Protein AF-A0A529I1J4-F1 (afdb_monomer_lite)

pLDDT: mean 81.05, std 21.37, range [35.75, 98.56]

Structure (mmCIF, N/CA/C/O backbone):
data_AF-A0A529I1J4-F1
#
_entry.id   AF-A0A529I1J4-F1
#
loop_
_atom_site.group_PDB
_atom_site.id
_atom_site.type_symbol
_atom_site.label_atom_id
_atom_site.label_alt_id
_atom_site.label_comp_id
_atom_site.label_asym_id
_atom_site.label_entity_id
_atom_site.label_seq_id
_atom_site.pdbx_PDB_ins_code
_atom_site.Cartn_x
_atom_site.Cartn_y
_atom_site.Cartn_z
_atom_site.occupancy
_atom_site.B_iso_or_equiv
_atom_site.auth_seq_id
_atom_site.auth_comp_id
_atom_site.auth_asym_id
_atom_site.auth_atom_id
_atom_site.pdbx_PDB_model_num
ATOM 1 N N . MET A 1 1 ? 24.633 12.298 79.069 1.00 35.75 1 MET A N 1
ATOM 2 C CA . MET A 1 1 ? 24.958 12.461 77.635 1.00 35.75 1 MET A CA 1
ATOM 3 C C . MET A 1 1 ? 23.661 12.341 76.847 1.00 35.75 1 MET A C 1
ATOM 5 O O . MET A 1 1 ? 23.088 11.263 76.799 1.00 35.75 1 MET A O 1
ATOM 9 N N . ASN A 1 2 ? 23.156 13.481 76.366 1.00 47.19 2 ASN A N 1
ATOM 10 C CA . ASN A 1 2 ? 21.872 13.660 75.669 1.00 47.19 2 ASN A CA 1
ATOM 11 C C . ASN A 1 2 ? 21.791 12.883 74.355 1.00 47.19 2 ASN A C 1
ATOM 13 O O . ASN A 1 2 ? 22.796 12.902 73.653 1.00 47.19 2 ASN A O 1
ATOM 17 N N . ARG A 1 3 ? 20.581 12.439 73.955 1.00 41.75 3 ARG A N 1
ATOM 18 C CA . ARG A 1 3 ? 19.899 12.878 72.709 1.00 41.75 3 ARG A CA 1
ATOM 19 C C . ARG A 1 3 ? 18.369 12.759 72.826 1.00 41.75 3 ARG A C 1
ATOM 21 O O . ARG A 1 3 ? 17.840 11.752 73.273 1.00 41.75 3 ARG A O 1
ATOM 28 N N . ILE A 1 4 ? 17.714 13.842 72.419 1.00 55.56 4 ILE A N 1
ATOM 29 C CA . ILE A 1 4 ? 16.272 14.097 72.300 1.00 55.56 4 ILE A CA 1
ATOM 30 C C . ILE A 1 4 ? 15.684 13.269 71.146 1.00 55.56 4 ILE A C 1
ATOM 32 O O . ILE A 1 4 ? 16.374 13.057 70.150 1.00 55.56 4 ILE A O 1
ATOM 36 N N . GLY A 1 5 ? 14.406 12.886 71.226 1.00 36.16 5 GLY A N 1
ATOM 37 C CA . GLY A 1 5 ? 13.694 12.297 70.090 1.00 36.16 5 GLY A CA 1
ATOM 38 C C . GLY A 1 5 ? 12.179 12.267 70.260 1.00 36.16 5 GLY A C 1
ATOM 39 O O . GLY A 1 5 ? 11.620 11.259 70.663 1.00 36.16 5 GLY A O 1
ATOM 40 N N . LEU A 1 6 ? 11.558 13.402 69.952 1.00 48.19 6 LEU A N 1
ATOM 41 C CA . LEU A 1 6 ? 10.131 13.672 69.778 1.00 48.19 6 LEU A CA 1
ATOM 42 C C . LEU A 1 6 ? 9.397 12.521 69.045 1.00 48.19 6 LEU A C 1
ATOM 44 O O . LEU A 1 6 ? 9.565 12.348 67.840 1.00 48.19 6 LEU A O 1
ATOM 48 N N . ALA A 1 7 ? 8.586 11.741 69.761 1.00 42.31 7 ALA A N 1
ATOM 49 C CA . ALA A 1 7 ? 7.740 10.697 69.189 1.00 42.31 7 ALA A CA 1
ATOM 50 C C . ALA A 1 7 ? 6.373 10.677 69.885 1.00 42.31 7 ALA A C 1
ATOM 52 O O . ALA A 1 7 ? 6.299 10.690 71.111 1.00 42.31 7 ALA A O 1
ATOM 53 N N . GLY A 1 8 ? 5.309 10.594 69.085 1.00 35.78 8 GLY A N 1
ATOM 54 C CA . GLY A 1 8 ? 3.932 10.381 69.537 1.00 35.78 8 GLY A CA 1
ATOM 55 C C . GLY A 1 8 ? 3.148 11.688 69.605 1.00 35.78 8 GLY A C 1
ATOM 56 O O . GLY A 1 8 ? 3.426 12.526 70.447 1.00 35.78 8 GLY A O 1
ATOM 57 N N . ALA A 1 9 ? 2.284 11.946 68.619 1.00 43.50 9 ALA A N 1
ATOM 58 C CA . ALA A 1 9 ? 0.844 11.655 68.707 1.00 43.50 9 ALA A CA 1
ATOM 59 C C . ALA A 1 9 ? 0.146 12.752 69.546 1.00 43.50 9 ALA A C 1
ATOM 61 O O . ALA A 1 9 ? 0.591 13.085 70.627 1.00 43.50 9 ALA A O 1
ATOM 62 N N . LEU A 1 10 ? -0.933 13.418 69.164 1.00 46.25 10 LEU A N 1
ATOM 63 C CA . LEU A 1 10 ? -2.071 13.114 68.321 1.00 46.25 10 LEU A CA 1
ATOM 64 C C . LEU A 1 10 ? -2.657 14.465 67.880 1.00 46.25 10 LEU A C 1
ATOM 66 O O . LEU A 1 10 ? -2.662 15.401 68.675 1.00 46.25 10 LEU A O 1
ATOM 70 N N . SER A 1 11 ? -3.255 14.546 66.696 1.00 46.00 11 SER A N 1
ATOM 71 C CA . SER A 1 11 ? -4.559 15.208 66.533 1.00 46.00 11 SER A CA 1
ATOM 72 C C . SER A 1 11 ? -5.136 14.807 65.187 1.00 46.00 11 SER A C 1
ATOM 74 O O . SER A 1 11 ? -4.696 15.236 64.125 1.00 46.00 11 SER A O 1
ATOM 76 N N . ALA A 1 12 ? -6.077 13.878 65.280 1.00 47.84 12 ALA A N 1
ATOM 77 C CA . ALA A 1 12 ? -6.944 13.448 64.209 1.00 47.84 12 ALA A CA 1
ATOM 78 C C . ALA A 1 12 ? -7.900 14.577 63.780 1.00 47.84 12 ALA A C 1
ATOM 80 O O . ALA A 1 12 ? -8.124 15.527 64.525 1.00 47.84 12 ALA A O 1
ATOM 81 N N . ALA A 1 13 ? -8.533 14.346 62.627 1.00 50.75 13 ALA A N 1
ATOM 82 C CA . ALA A 1 13 ? -9.707 15.030 62.081 1.00 50.75 13 ALA A CA 1
ATOM 83 C C . ALA A 1 13 ? -9.451 16.292 61.238 1.00 50.75 13 ALA A C 1
ATOM 85 O O . ALA A 1 13 ? -9.537 17.413 61.717 1.00 50.75 13 ALA A O 1
ATOM 86 N N . MET A 1 14 ? -9.315 16.097 59.922 1.00 52.41 14 MET A N 1
ATOM 87 C CA . MET A 1 14 ? -10.362 16.545 58.994 1.00 52.41 14 MET A CA 1
ATOM 88 C C . MET A 1 14 ? -10.241 15.812 57.658 1.00 52.41 14 MET A C 1
ATOM 90 O O . MET A 1 14 ? -9.291 15.941 56.894 1.00 52.41 14 MET A O 1
ATOM 94 N N . MET A 1 15 ? -11.241 14.971 57.440 1.00 54.41 15 MET A N 1
ATOM 95 C CA . MET A 1 15 ? -11.485 14.187 56.250 1.00 54.41 15 MET A CA 1
ATOM 96 C C . MET A 1 15 ? -12.142 15.110 55.219 1.00 54.41 15 MET A C 1
ATOM 98 O O . MET A 1 15 ? -13.350 15.312 55.252 1.00 54.41 15 MET A O 1
ATOM 102 N N . THR A 1 16 ? -11.362 15.679 54.305 1.00 56.69 16 THR A N 1
ATOM 103 C CA . THR A 1 16 ? -11.885 16.175 53.023 1.00 56.69 16 THR A CA 1
ATOM 104 C C . THR A 1 16 ? -11.247 15.362 51.918 1.00 56.69 16 THR A C 1
ATOM 106 O O . THR A 1 16 ? -10.225 15.721 51.341 1.00 56.69 16 THR A O 1
ATOM 109 N N . LEU A 1 17 ? -11.870 14.210 51.676 1.00 53.62 17 LEU A N 1
ATOM 110 C CA . LEU A 1 17 ? -11.678 13.385 50.498 1.00 53.62 17 LEU A CA 1
ATOM 111 C C . LEU A 1 17 ? -12.215 14.161 49.287 1.00 53.62 17 LEU A C 1
ATOM 113 O O . LEU A 1 17 ? -13.333 13.934 48.832 1.00 53.62 17 LEU A O 1
ATOM 117 N N . THR A 1 18 ? -11.430 15.100 48.762 1.00 56.62 18 THR A N 1
ATOM 118 C CA . THR A 1 18 ? -11.606 15.578 47.392 1.00 56.62 18 THR A CA 1
ATOM 119 C C . THR A 1 18 ? -11.093 14.484 46.465 1.00 56.62 18 THR A C 1
ATOM 121 O O . THR A 1 18 ? -10.006 14.561 45.897 1.00 56.62 18 THR A O 1
ATOM 124 N N . LEU A 1 19 ? -11.898 13.429 46.303 1.00 54.44 19 LEU A N 1
ATOM 125 C CA . LEU A 1 19 ? -11.905 12.673 45.058 1.00 54.44 19 LEU A CA 1
ATOM 126 C C . LEU A 1 19 ? -12.292 13.684 43.981 1.00 54.44 19 LEU A C 1
ATOM 128 O O . LEU A 1 19 ? -13.471 13.895 43.701 1.00 54.44 19 LEU A O 1
ATOM 132 N N . ALA A 1 20 ? -11.290 14.374 43.436 1.00 53.78 20 ALA A N 1
ATOM 133 C CA . ALA A 1 20 ? -11.403 14.998 42.141 1.00 53.78 20 ALA A CA 1
ATOM 134 C C . ALA A 1 20 ? -11.834 13.866 41.217 1.00 53.78 20 ALA A C 1
ATOM 136 O O . ALA A 1 20 ? -11.029 13.006 40.869 1.00 53.78 20 ALA A O 1
ATOM 137 N N . MET A 1 21 ? -13.134 13.810 40.922 1.00 57.53 21 MET A N 1
ATOM 138 C CA . MET A 1 21 ? -13.643 13.057 39.796 1.00 57.53 21 MET A CA 1
ATOM 139 C C . MET A 1 21 ? -12.728 13.447 38.637 1.00 57.53 21 MET A C 1
ATOM 141 O O . MET A 1 21 ? -12.732 14.625 38.260 1.00 57.53 21 MET A O 1
ATOM 145 N N . PRO A 1 22 ? -11.932 12.530 38.064 1.00 54.56 22 PRO A N 1
ATOM 146 C CA . PRO A 1 22 ? -11.523 12.749 36.704 1.00 54.56 22 PRO A CA 1
ATOM 147 C C . PRO A 1 22 ? -12.844 12.630 35.956 1.00 54.56 22 PRO A C 1
ATOM 149 O O . PRO A 1 22 ? -13.293 11.532 35.634 1.00 54.56 22 PRO A O 1
ATOM 152 N N . GLY A 1 23 ? -13.537 13.760 35.775 1.00 53.34 23 GLY A N 1
ATOM 153 C CA . GLY A 1 23 ? -14.490 13.873 34.693 1.00 53.34 23 GLY A CA 1
ATOM 154 C C . GLY A 1 23 ? -13.714 13.352 33.504 1.00 53.34 23 GLY A C 1
ATOM 155 O O . GLY A 1 23 ? -12.648 13.890 33.199 1.00 53.34 23 GLY A O 1
ATOM 156 N N . ALA A 1 24 ? -14.142 12.208 32.975 1.00 58.75 24 ALA A N 1
ATOM 157 C CA . ALA A 1 24 ? -13.527 11.610 31.817 1.00 58.75 24 ALA A CA 1
ATOM 158 C C . ALA A 1 24 ? -13.700 12.640 30.707 1.00 58.75 24 ALA A C 1
ATOM 160 O O . ALA A 1 24 ? -14.716 12.674 30.019 1.00 58.75 24 ALA A O 1
ATOM 161 N N . ALA A 1 25 ? -12.726 13.536 30.585 1.00 56.19 25 ALA A N 1
ATOM 162 C CA . ALA A 1 25 ? -12.492 14.283 29.385 1.00 56.19 25 ALA A CA 1
ATOM 163 C C . ALA A 1 25 ? -12.123 13.204 28.370 1.00 56.19 25 ALA A C 1
ATOM 165 O O . ALA A 1 25 ? -10.958 12.853 28.198 1.00 56.19 25 ALA A O 1
ATOM 166 N N . SER A 1 26 ? -13.148 12.600 27.767 1.00 57.47 26 SER A N 1
ATOM 167 C CA . SER A 1 26 ? -13.013 11.962 26.476 1.00 57.47 26 SER A CA 1
ATOM 168 C C . SER A 1 26 ? -12.583 13.095 25.566 1.00 57.47 26 SER A C 1
ATOM 170 O O . SER A 1 26 ? -13.401 13.868 25.076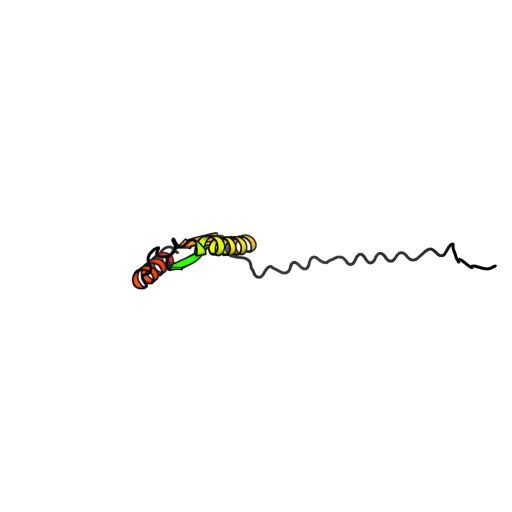 1.00 57.47 26 SER A O 1
ATOM 172 N N . ALA A 1 27 ? -11.272 13.264 25.416 1.00 58.00 27 ALA A N 1
ATOM 173 C CA . ALA A 1 27 ? -10.767 13.864 24.209 1.00 58.00 27 ALA A CA 1
ATOM 174 C C . ALA A 1 27 ? -11.350 12.991 23.099 1.00 58.00 27 ALA A C 1
ATOM 176 O O . ALA A 1 27 ? -10.968 11.826 22.979 1.00 58.00 27 ALA A O 1
ATOM 177 N N . GLU A 1 28 ? -12.338 13.503 22.359 1.00 57.03 28 GLU A N 1
ATOM 178 C CA . GLU A 1 28 ? -12.695 12.916 21.074 1.00 57.03 28 GLU A CA 1
ATOM 179 C C . GLU A 1 28 ? -11.371 12.751 20.338 1.00 57.03 28 GLU A C 1
ATOM 181 O O . GLU A 1 28 ? -10.681 13.737 20.053 1.00 57.03 28 GLU A O 1
ATOM 186 N N . SER A 1 29 ? -10.945 11.501 20.162 1.00 65.25 29 SER A N 1
ATOM 187 C CA . SER A 1 29 ? -9.711 11.217 19.455 1.00 65.25 29 SER A CA 1
ATOM 188 C C . SER A 1 29 ? -9.891 11.787 18.053 1.00 65.25 29 SER A C 1
ATOM 190 O O . SER A 1 29 ? -10.607 11.221 17.232 1.00 65.25 29 SER A O 1
ATOM 192 N N . LYS A 1 30 ? -9.256 12.932 17.777 1.00 67.81 30 LYS A N 1
ATOM 193 C CA . LYS A 1 30 ? -9.219 13.535 16.436 1.00 67.81 30 LYS A CA 1
ATOM 194 C C . LYS A 1 30 ? -8.444 12.662 15.440 1.00 67.81 30 LYS A C 1
ATOM 196 O O . LYS A 1 30 ? -8.392 12.986 14.260 1.00 67.81 30 LYS A O 1
ATOM 201 N N . PHE A 1 31 ? -7.839 11.579 15.922 1.00 78.69 31 PHE A N 1
ATOM 202 C CA . PHE A 1 31 ? -7.067 10.604 15.168 1.00 78.69 31 PHE A CA 1
ATOM 203 C C . PHE A 1 31 ? -7.852 9.294 15.068 1.00 78.69 31 PHE A C 1
ATOM 205 O O . PHE A 1 31 ? -7.399 8.259 15.549 1.00 78.69 31 PHE A O 1
ATOM 212 N N . GLN A 1 32 ? -9.061 9.349 14.507 1.00 89.75 32 GLN A N 1
ATOM 213 C CA . GLN A 1 32 ? -9.833 8.153 14.177 1.00 89.75 32 GLN A CA 1
ATOM 214 C C . GLN A 1 32 ? -10.193 8.158 12.703 1.00 89.75 32 GLN A C 1
ATOM 216 O O . GLN A 1 32 ? -10.662 9.160 12.161 1.00 89.75 32 GLN A O 1
ATOM 221 N N . CYS A 1 33 ? -9.981 7.014 12.074 1.00 91.94 33 CYS A N 1
ATOM 222 C CA . CYS A 1 33 ? -10.415 6.760 10.719 1.00 91.94 33 CYS A CA 1
ATOM 223 C C . CYS A 1 33 ? -11.922 6.520 10.656 1.00 91.94 33 CYS A C 1
ATOM 225 O O . CYS A 1 33 ? -12.552 6.045 11.605 1.00 91.94 33 CYS A O 1
ATOM 227 N N . LYS A 1 34 ? -12.510 6.829 9.501 1.00 91.62 34 LYS A N 1
ATOM 228 C CA . LYS A 1 34 ? -13.883 6.439 9.187 1.00 91.62 34 LYS A CA 1
ATOM 229 C C . LYS A 1 34 ? -13.976 4.910 9.088 1.00 91.62 34 LYS A C 1
ATOM 231 O O . LYS A 1 34 ? -12.984 4.257 8.744 1.00 91.62 34 LYS A O 1
ATOM 236 N N . PRO A 1 35 ? -15.166 4.326 9.323 1.00 89.75 35 PRO A N 1
ATOM 237 C CA . PRO A 1 35 ? -15.396 2.918 9.029 1.00 89.75 35 PRO A CA 1
ATOM 238 C C . PRO A 1 35 ? -14.937 2.575 7.606 1.00 89.75 35 PRO A C 1
ATOM 240 O O . PRO A 1 35 ? -15.215 3.317 6.665 1.00 89.75 35 PRO A O 1
ATOM 243 N N . ASP A 1 36 ? -14.193 1.477 7.478 1.00 87.50 36 ASP A N 1
ATOM 244 C CA . ASP A 1 36 ? -13.646 0.955 6.216 1.00 87.50 36 ASP A CA 1
ATOM 245 C C . ASP A 1 36 ? -12.616 1.837 5.487 1.00 87.50 36 ASP A C 1
ATOM 247 O O . ASP A 1 36 ? -12.159 1.490 4.393 1.00 87.50 36 ASP A O 1
ATOM 251 N N . GLU A 1 37 ? -12.160 2.924 6.109 1.00 93.19 37 GLU A N 1
ATOM 252 C CA . GLU A 1 37 ? -11.119 3.777 5.547 1.00 93.19 37 GLU A CA 1
ATOM 253 C C . GLU A 1 37 ? -9.797 3.009 5.396 1.00 93.19 37 GLU A C 1
ATOM 255 O O . GLU A 1 37 ? -9.270 2.414 6.341 1.00 93.19 37 GLU A O 1
ATOM 260 N N . THR A 1 38 ? -9.266 3.009 4.171 1.00 95.06 38 THR A N 1
ATOM 261 C CA . THR A 1 38 ? -8.066 2.252 3.796 1.00 95.06 38 THR A CA 1
ATOM 262 C C . THR A 1 38 ? -6.967 3.189 3.318 1.00 95.06 38 THR A C 1
ATOM 264 O O . THR A 1 38 ? -7.166 3.945 2.364 1.00 95.06 38 THR A O 1
ATOM 267 N N . TYR A 1 39 ? -5.782 3.092 3.914 1.00 96.00 39 TYR A N 1
ATOM 268 C CA . TYR A 1 39 ? -4.589 3.807 3.469 1.00 96.00 39 TYR A CA 1
ATOM 269 C C . TYR A 1 39 ? -3.647 2.876 2.703 1.00 96.00 39 TYR A C 1
ATOM 271 O O . TYR A 1 39 ? -3.304 1.791 3.174 1.00 96.00 39 TYR A O 1
ATOM 279 N N . VAL A 1 40 ? -3.213 3.300 1.517 1.00 97.44 40 VAL A N 1
ATOM 280 C CA . VAL A 1 40 ? -2.289 2.532 0.673 1.00 97.44 40 VAL A CA 1
ATOM 281 C C . VAL A 1 40 ? -0.893 3.134 0.805 1.00 97.44 40 VAL A C 1
ATOM 283 O O . VAL A 1 40 ? -0.706 4.317 0.534 1.00 97.44 40 VAL A O 1
ATOM 286 N N . MET A 1 41 ? 0.084 2.327 1.217 1.00 98.25 41 MET A N 1
ATOM 287 C CA . MET A 1 41 ? 1.496 2.703 1.233 1.00 98.25 41 MET A CA 1
ATOM 288 C C . MET A 1 41 ? 2.136 2.230 -0.073 1.00 98.25 41 MET A C 1
ATOM 290 O O . MET A 1 41 ? 2.563 1.081 -0.177 1.00 98.25 41 MET A O 1
ATOM 294 N N . ASN A 1 42 ? 2.134 3.104 -1.078 1.00 97.88 42 ASN A N 1
ATOM 295 C CA . ASN A 1 42 ? 2.725 2.844 -2.386 1.00 97.88 42 ASN A CA 1
ATOM 296 C C . ASN A 1 42 ? 4.188 3.327 -2.401 1.00 97.88 42 ASN A C 1
ATOM 298 O O . ASN A 1 42 ? 4.448 4.513 -2.194 1.00 97.88 42 ASN A O 1
ATOM 302 N N . VAL A 1 43 ? 5.139 2.409 -2.601 1.00 97.88 43 VAL A N 1
ATOM 303 C CA . VAL A 1 43 ? 6.584 2.685 -2.503 1.00 97.88 43 VAL A CA 1
ATOM 304 C C . VAL A 1 43 ? 7.358 2.174 -3.717 1.00 97.88 43 VAL A C 1
ATOM 306 O O . VAL A 1 43 ? 7.011 1.158 -4.313 1.00 97.88 43 VAL A O 1
ATOM 309 N N . MET A 1 44 ? 8.470 2.831 -4.037 1.00 96.31 44 MET A N 1
ATOM 310 C CA . MET A 1 44 ? 9.411 2.345 -5.049 1.00 96.31 44 MET A CA 1
ATOM 311 C C . MET A 1 44 ? 10.280 1.201 -4.509 1.00 96.31 44 MET A C 1
ATOM 313 O O . MET A 1 44 ? 10.618 1.174 -3.323 1.00 96.31 44 MET A O 1
ATOM 317 N N . VAL A 1 45 ? 10.704 0.288 -5.386 1.00 97.25 45 VAL A N 1
ATOM 318 C CA . VAL A 1 45 ? 11.511 -0.893 -5.027 1.00 97.25 45 VAL A CA 1
ATOM 319 C C . VAL A 1 45 ? 10.875 -1.668 -3.864 1.00 97.25 45 VAL A C 1
ATOM 321 O O . VAL A 1 45 ? 11.504 -1.946 -2.844 1.00 97.25 45 VAL A O 1
ATOM 324 N N . SER A 1 46 ? 9.584 -1.972 -3.984 1.00 97.12 46 SER A N 1
ATOM 325 C CA . SER A 1 46 ? 8.734 -2.491 -2.905 1.00 97.12 46 SER A CA 1
ATOM 326 C C . SER A 1 46 ? 9.215 -3.817 -2.301 1.00 97.12 46 SER A C 1
ATOM 328 O O . SER A 1 46 ? 8.931 -4.100 -1.140 1.00 97.12 46 SER A O 1
ATOM 330 N N . ALA A 1 47 ? 10.017 -4.593 -3.036 1.00 95.44 47 ALA A N 1
ATOM 331 C CA . ALA A 1 47 ? 10.648 -5.818 -2.545 1.00 95.44 47 ALA A CA 1
ATOM 332 C C . ALA A 1 47 ? 11.881 -5.576 -1.647 1.00 95.44 47 ALA A C 1
ATOM 334 O O . ALA A 1 47 ? 12.425 -6.524 -1.078 1.00 95.44 47 ALA A O 1
ATOM 335 N N . HIS A 1 48 ? 12.350 -4.331 -1.508 1.00 97.81 48 HIS A N 1
ATOM 336 C CA . HIS A 1 48 ? 13.523 -4.023 -0.697 1.00 97.81 48 HIS A CA 1
ATOM 337 C C . HIS A 1 48 ? 13.230 -4.240 0.806 1.00 97.81 48 HIS A C 1
ATOM 339 O O . HIS A 1 48 ? 12.274 -3.656 1.326 1.00 97.81 48 HIS A O 1
ATOM 345 N N . PRO A 1 49 ? 14.069 -4.994 1.555 1.00 97.50 49 PRO A N 1
ATOM 346 C CA . PRO A 1 49 ? 13.814 -5.338 2.962 1.00 97.50 49 PRO A CA 1
ATOM 347 C C . PRO A 1 49 ? 13.608 -4.144 3.901 1.00 97.50 49 PRO A C 1
ATOM 349 O O . PRO A 1 49 ? 12.949 -4.280 4.929 1.00 97.50 49 PRO A O 1
ATOM 352 N N . TYR A 1 50 ? 14.130 -2.969 3.535 1.00 97.69 50 TYR A N 1
ATOM 353 C CA . TYR A 1 50 ? 13.883 -1.697 4.229 1.00 97.69 50 TYR A CA 1
ATOM 354 C C . TYR A 1 50 ? 12.390 -1.428 4.472 1.00 97.69 50 TYR A C 1
ATOM 356 O O . TYR A 1 50 ? 12.017 -0.931 5.532 1.00 97.69 50 TYR A O 1
ATOM 364 N N . TRP A 1 51 ? 11.524 -1.795 3.525 1.00 98.38 51 TRP A N 1
ATOM 365 C CA . TRP A 1 51 ? 10.096 -1.505 3.621 1.00 98.38 51 TRP A CA 1
ATOM 366 C C . TRP A 1 51 ? 9.348 -2.390 4.618 1.00 98.38 51 TRP A C 1
ATOM 368 O O . TRP A 1 51 ? 8.261 -2.017 5.053 1.00 98.38 51 TRP A O 1
ATOM 378 N N . VAL A 1 52 ? 9.926 -3.519 5.044 1.00 97.75 52 VAL A N 1
ATOM 379 C CA . VAL A 1 52 ? 9.303 -4.420 6.025 1.00 97.75 52 VAL A CA 1
ATOM 380 C C . VAL A 1 52 ? 9.065 -3.713 7.369 1.00 97.75 52 VAL A C 1
ATOM 382 O O . VAL A 1 52 ? 7.903 -3.622 7.778 1.00 97.75 52 VAL A O 1
ATOM 385 N N . PRO A 1 53 ? 10.089 -3.170 8.062 1.00 98.25 53 PRO A N 1
ATOM 386 C CA . PRO A 1 53 ? 9.871 -2.442 9.312 1.00 98.25 53 PRO A CA 1
ATOM 387 C C . PRO A 1 53 ? 9.098 -1.130 9.112 1.00 98.25 53 PRO A C 1
ATOM 389 O O . PRO A 1 53 ? 8.299 -0.762 9.971 1.00 98.25 53 PRO A O 1
ATOM 392 N N . VAL A 1 54 ? 9.253 -0.449 7.969 1.00 98.56 54 VAL A N 1
ATOM 393 C CA . VAL A 1 54 ? 8.482 0.772 7.667 1.00 98.56 54 VAL A CA 1
ATOM 394 C C . VAL A 1 54 ? 6.983 0.465 7.592 1.00 98.56 54 VAL A C 1
ATOM 396 O O . VAL A 1 54 ? 6.179 1.146 8.228 1.00 98.56 54 VAL A O 1
ATOM 399 N N . TYR A 1 55 ? 6.593 -0.609 6.896 1.00 98.50 55 TYR A N 1
ATOM 400 C CA . TYR A 1 55 ? 5.190 -1.016 6.818 1.00 98.50 55 TYR A CA 1
ATOM 401 C C . TYR A 1 55 ? 4.654 -1.520 8.164 1.00 98.50 55 TYR A C 1
ATOM 403 O O . TYR A 1 55 ? 3.475 -1.348 8.466 1.00 98.50 55 TYR A O 1
ATOM 411 N N . GLN A 1 56 ? 5.498 -2.114 9.015 1.00 98.44 56 GLN A N 1
ATOM 412 C CA . GLN A 1 56 ? 5.098 -2.460 10.382 1.00 98.44 56 GLN A CA 1
ATOM 413 C C . GLN A 1 56 ? 4.734 -1.216 11.200 1.00 98.44 56 GLN A C 1
ATOM 415 O O . GLN A 1 56 ? 3.679 -1.216 11.831 1.00 98.44 56 GLN A O 1
ATOM 420 N N . GLY A 1 57 ? 5.540 -0.151 11.140 1.00 98.25 57 GLY A N 1
ATOM 421 C CA . GLY A 1 57 ? 5.214 1.127 11.784 1.00 98.25 57 GLY A CA 1
ATOM 422 C C . GLY A 1 57 ? 3.928 1.749 11.229 1.00 98.25 57 GLY A C 1
ATOM 423 O O . GLY A 1 57 ? 3.063 2.177 11.992 1.00 98.25 57 GLY A O 1
ATOM 424 N N . PHE A 1 58 ? 3.747 1.702 9.907 1.00 98.25 58 PHE A N 1
ATOM 425 C CA . PHE A 1 58 ? 2.521 2.161 9.249 1.00 98.25 58 PHE A CA 1
ATOM 426 C C . PHE A 1 58 ? 1.271 1.415 9.747 1.00 98.25 58 PHE A C 1
ATOM 428 O O . PHE A 1 58 ? 0.270 2.037 10.103 1.00 98.25 58 PHE A O 1
ATOM 435 N N . LYS A 1 59 ? 1.348 0.081 9.856 1.00 97.75 59 LYS A N 1
ATOM 436 C CA . LYS A 1 59 ? 0.271 -0.752 10.411 1.00 97.75 59 LYS A CA 1
ATOM 437 C C . LYS A 1 59 ? -0.031 -0.431 11.873 1.00 97.75 59 LYS A C 1
ATOM 439 O O . LYS A 1 59 ? -1.199 -0.390 12.240 1.00 97.75 59 LYS A O 1
ATOM 444 N N . GLN A 1 60 ? 0.992 -0.213 12.701 1.00 97.19 60 GLN A N 1
ATOM 445 C CA . GLN A 1 60 ? 0.804 0.124 14.118 1.00 97.19 60 GLN A CA 1
ATOM 446 C C . GLN A 1 60 ? 0.047 1.447 14.280 1.00 97.19 60 GLN A C 1
ATOM 448 O O . GLN A 1 60 ? -0.899 1.520 15.062 1.00 97.19 60 GLN A O 1
ATOM 453 N N . ALA A 1 61 ? 0.411 2.466 13.497 1.00 95.00 61 ALA A N 1
ATOM 454 C CA . ALA A 1 61 ? -0.299 3.741 13.493 1.00 95.00 61 ALA A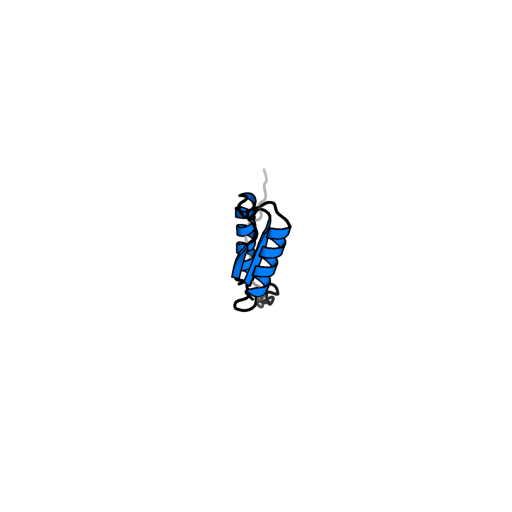 CA 1
ATOM 455 C C . ALA A 1 61 ? -1.755 3.575 13.032 1.00 95.00 61 ALA A C 1
ATOM 457 O O . ALA A 1 61 ? -2.673 4.048 13.697 1.00 95.00 61 ALA A O 1
ATOM 458 N N . ALA A 1 62 ? -1.982 2.851 11.933 1.00 94.81 62 ALA A N 1
ATOM 459 C CA . ALA A 1 62 ? -3.328 2.598 11.433 1.00 94.81 62 ALA A CA 1
ATOM 460 C C . ALA A 1 62 ? -4.195 1.821 12.432 1.00 94.81 62 ALA A C 1
ATOM 462 O O . ALA A 1 62 ? -5.355 2.169 12.620 1.00 94.81 62 ALA A O 1
ATOM 463 N N . GLN A 1 63 ? -3.634 0.827 13.127 1.00 93.50 63 GLN A N 1
ATOM 464 C CA . GLN A 1 63 ? -4.337 0.079 14.169 1.00 93.50 63 GLN A CA 1
ATOM 465 C C . GLN A 1 63 ? -4.768 0.986 15.329 1.00 93.50 63 GLN A C 1
ATOM 467 O O . GLN A 1 63 ? -5.898 0.868 15.796 1.00 93.50 63 GLN A O 1
ATOM 472 N N . ALA A 1 64 ? -3.901 1.901 15.771 1.00 92.38 64 ALA A N 1
ATOM 473 C CA . ALA A 1 64 ? -4.229 2.856 16.830 1.00 92.38 64 ALA A CA 1
ATOM 474 C C . ALA A 1 64 ? -5.372 3.816 16.440 1.00 92.38 64 ALA A C 1
ATOM 476 O O . ALA A 1 64 ? -6.101 4.278 17.313 1.00 92.38 64 ALA A O 1
ATOM 477 N N . MET A 1 65 ? -5.532 4.079 15.139 1.00 93.31 65 MET A N 1
ATOM 478 C CA . MET A 1 65 ? -6.562 4.956 14.563 1.00 93.31 65 MET A CA 1
ATOM 479 C C . MET A 1 65 ? -7.777 4.197 13.988 1.00 93.31 65 MET A C 1
ATOM 481 O O . MET A 1 65 ? -8.687 4.816 13.440 1.00 93.31 65 MET A O 1
ATOM 485 N N . GLY A 1 66 ? -7.791 2.860 14.039 1.00 93.12 66 GLY A N 1
ATOM 486 C CA . GLY A 1 66 ? -8.870 2.033 13.483 1.00 93.12 66 GLY A CA 1
ATOM 487 C C . GLY A 1 66 ? -8.933 1.944 11.948 1.00 93.12 66 GLY A C 1
ATOM 488 O O . GLY A 1 66 ? -9.979 1.591 11.409 1.00 93.12 66 GLY A O 1
ATOM 489 N N . CYS A 1 67 ? -7.850 2.248 11.227 1.00 94.25 67 CYS A N 1
ATOM 490 C CA . CYS A 1 67 ? -7.810 2.223 9.759 1.00 94.25 67 CYS A CA 1
ATOM 491 C C . CYS A 1 67 ? -7.358 0.862 9.206 1.00 94.25 67 CYS A C 1
ATOM 493 O O . CYS A 1 67 ? -6.603 0.122 9.841 1.00 94.25 67 CYS A O 1
ATOM 495 N N . LYS A 1 68 ? -7.731 0.573 7.956 1.00 95.75 68 LYS A N 1
ATOM 496 C CA . LYS A 1 68 ? -7.152 -0.523 7.163 1.00 95.75 68 LYS A CA 1
ATOM 497 C C . LYS A 1 68 ? -5.918 -0.029 6.408 1.00 95.75 68 LYS A C 1
ATOM 499 O O . LYS A 1 68 ? -5.829 1.145 6.046 1.00 95.75 68 LYS A O 1
ATOM 504 N N . THR A 1 69 ? -4.981 -0.926 6.110 1.00 97.19 69 THR A N 1
ATOM 505 C CA . THR A 1 69 ? -3.784 -0.592 5.324 1.00 97.19 69 THR A CA 1
ATOM 506 C C . THR A 1 69 ? -3.510 -1.605 4.227 1.00 97.19 69 THR A C 1
ATOM 508 O O . THR A 1 69 ? -3.741 -2.800 4.409 1.00 97.19 69 THR A O 1
ATOM 511 N N . VAL A 1 70 ? -2.939 -1.133 3.120 1.00 97.19 70 VAL A N 1
ATOM 512 C CA . VAL A 1 70 ? -2.449 -1.965 2.013 1.00 97.19 70 VAL A CA 1
ATOM 513 C C . VAL A 1 70 ? -1.019 -1.552 1.671 1.00 97.19 70 VAL A C 1
ATOM 515 O O . VAL A 1 70 ? -0.715 -0.362 1.619 1.00 97.19 70 VAL A O 1
ATOM 518 N N . PHE A 1 71 ? -0.145 -2.528 1.432 1.00 97.69 71 PHE A N 1
ATOM 519 C CA . PHE A 1 71 ? 1.195 -2.300 0.891 1.00 97.69 71 PHE A CA 1
ATOM 520 C C . PHE A 1 71 ? 1.161 -2.453 -0.629 1.00 97.69 71 PHE A C 1
ATOM 522 O O . PHE A 1 71 ? 0.593 -3.426 -1.124 1.00 97.69 71 PHE A O 1
ATOM 529 N N . SER A 1 72 ? 1.745 -1.505 -1.357 1.00 97.50 72 SER A N 1
ATOM 530 C CA . SER A 1 72 ? 1.734 -1.476 -2.82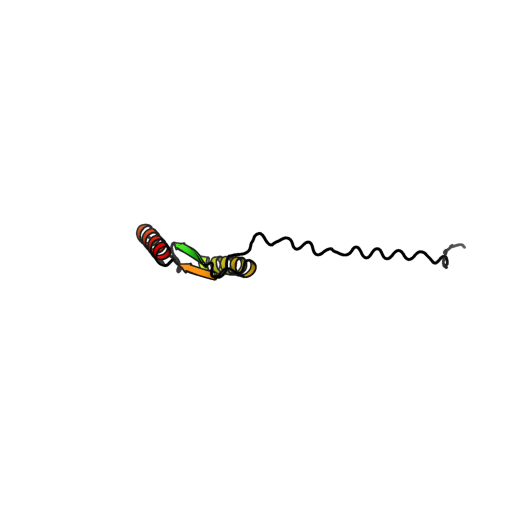2 1.00 97.50 72 SER A CA 1
ATOM 531 C C . SER A 1 72 ? 3.010 -0.829 -3.374 1.00 97.50 72 SER A C 1
ATOM 533 O O . SER A 1 72 ? 3.882 -0.392 -2.621 1.00 97.50 72 SER A O 1
ATOM 535 N N . GLY A 1 73 ? 3.106 -0.744 -4.698 1.00 96.88 73 GLY A N 1
ATOM 536 C CA . GLY A 1 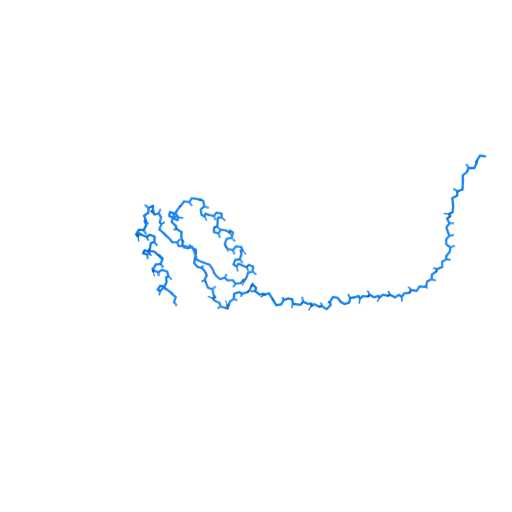73 ? 4.219 -0.142 -5.425 1.00 96.88 73 GLY A CA 1
ATOM 537 C C . GLY A 1 73 ? 4.990 -1.137 -6.289 1.00 96.88 73 GLY A C 1
ATOM 538 O O . GLY A 1 73 ? 4.738 -2.345 -6.265 1.00 96.88 73 GLY A O 1
ATOM 539 N N . THR A 1 74 ? 5.942 -0.635 -7.073 1.00 97.75 74 THR A N 1
ATOM 540 C CA . THR A 1 74 ? 6.727 -1.460 -8.009 1.00 97.75 74 THR A CA 1
ATOM 541 C C . THR A 1 74 ? 7.946 -2.098 -7.332 1.00 97.75 74 THR A C 1
ATOM 543 O O . THR A 1 74 ? 8.636 -1.412 -6.575 1.00 97.75 74 THR A O 1
ATOM 546 N N . PRO A 1 75 ? 8.277 -3.378 -7.605 1.00 97.19 75 PRO A N 1
ATOM 547 C CA . PRO A 1 75 ? 9.509 -3.988 -7.102 1.00 97.19 75 PRO A CA 1
ATOM 548 C C . PRO A 1 75 ? 10.763 -3.448 -7.807 1.00 97.19 75 PRO A C 1
ATOM 550 O O . PRO A 1 75 ? 11.857 -3.536 -7.253 1.00 97.19 75 PRO A O 1
ATOM 553 N N . ASP A 1 76 ? 10.604 -2.871 -8.999 1.00 95.88 76 ASP A N 1
ATOM 554 C CA . ASP A 1 76 ? 11.704 -2.391 -9.832 1.00 95.88 76 ASP A CA 1
ATOM 555 C C . ASP A 1 76 ? 12.097 -0.948 -9.490 1.00 95.88 76 ASP A C 1
ATOM 557 O O . ASP A 1 76 ? 11.253 -0.123 -9.131 1.00 95.88 76 ASP A O 1
ATOM 561 N N . TYR A 1 77 ? 13.375 -0.606 -9.680 1.00 96.50 77 TYR A N 1
ATOM 562 C CA . TYR A 1 77 ? 13.829 0.787 -9.681 1.00 96.50 77 TYR A CA 1
ATOM 563 C C . TYR A 1 77 ? 13.463 1.448 -11.019 1.00 96.50 77 TYR A C 1
ATOM 565 O O . TYR A 1 77 ? 14.288 1.575 -11.922 1.00 96.50 77 TYR A O 1
ATOM 573 N N . ASP A 1 78 ? 12.188 1.807 -11.163 1.00 97.62 78 ASP A N 1
ATOM 574 C CA . ASP A 1 78 ? 11.614 2.353 -12.393 1.00 97.62 78 ASP A CA 1
ATOM 575 C C . ASP A 1 78 ? 10.503 3.361 -12.064 1.00 97.62 78 ASP A C 1
ATOM 577 O O . ASP A 1 78 ? 9.504 3.036 -11.417 1.00 97.62 78 ASP A O 1
ATOM 581 N N . ILE A 1 79 ? 10.684 4.602 -12.517 1.00 97.00 79 ILE A N 1
ATOM 582 C CA . ILE A 1 79 ? 9.772 5.714 -12.223 1.00 97.00 79 ILE A CA 1
ATOM 583 C C . ILE A 1 79 ? 8.432 5.544 -12.950 1.00 97.00 79 ILE A C 1
ATOM 585 O O . ILE A 1 79 ? 7.384 5.820 -12.369 1.00 97.00 79 ILE A O 1
ATOM 589 N N . ALA A 1 80 ? 8.438 5.067 -14.196 1.00 98.00 80 ALA A N 1
ATOM 590 C CA . ALA A 1 80 ? 7.212 4.895 -14.970 1.00 98.00 80 ALA A CA 1
ATOM 591 C C . ALA A 1 80 ? 6.337 3.792 -14.361 1.00 98.00 80 ALA A C 1
ATOM 593 O O . ALA A 1 80 ? 5.127 3.966 -14.215 1.00 98.00 80 ALA A O 1
ATOM 594 N N . LYS A 1 81 ? 6.951 2.688 -13.918 1.00 97.94 81 LYS A N 1
ATOM 595 C CA . LYS A 1 81 ? 6.238 1.623 -13.197 1.00 97.94 81 LYS A CA 1
ATOM 596 C C . LYS A 1 81 ? 5.710 2.088 -11.844 1.00 97.94 81 LYS A C 1
ATOM 598 O O . LYS A 1 81 ? 4.614 1.688 -11.457 1.00 97.94 81 LYS A O 1
ATOM 603 N N . GLN A 1 82 ? 6.450 2.944 -11.139 1.00 97.94 82 GLN A N 1
ATOM 604 C CA . GLN A 1 82 ? 5.977 3.538 -9.890 1.00 97.94 82 GLN A CA 1
ATOM 605 C C . GLN A 1 82 ? 4.717 4.382 -10.124 1.00 97.94 82 GLN A C 1
ATOM 607 O O . GLN A 1 82 ? 3.722 4.174 -9.429 1.00 97.94 82 GLN A O 1
ATOM 612 N N . ILE A 1 83 ? 4.724 5.259 -11.136 1.00 97.88 83 ILE A N 1
ATOM 613 C CA . ILE A 1 83 ? 3.556 6.068 -11.525 1.00 97.88 83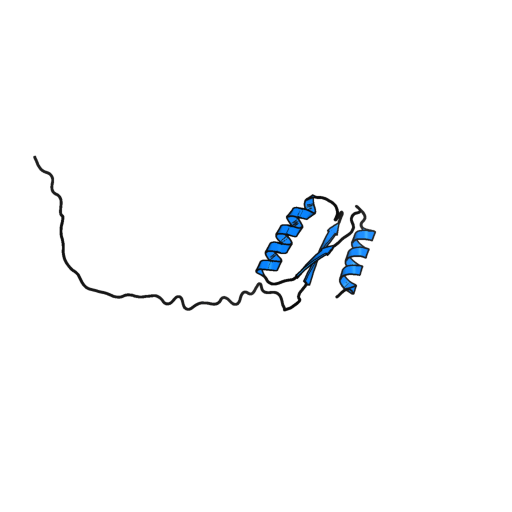 ILE A CA 1
ATOM 614 C C . ILE A 1 83 ? 2.371 5.163 -11.879 1.00 97.88 83 ILE A C 1
ATOM 616 O O . ILE A 1 83 ? 1.298 5.317 -11.301 1.00 97.88 83 ILE A O 1
ATOM 620 N N . ALA A 1 84 ? 2.580 4.160 -12.735 1.00 97.50 84 ALA A N 1
ATOM 621 C CA . ALA A 1 84 ? 1.521 3.234 -13.131 1.00 97.50 84 ALA A CA 1
ATOM 622 C C . ALA A 1 84 ? 0.929 2.467 -11.933 1.00 97.50 84 ALA A C 1
ATOM 624 O O . ALA A 1 84 ? -0.286 2.304 -11.842 1.00 97.50 84 ALA A O 1
ATOM 625 N N . SER A 1 85 ? 1.762 2.018 -10.985 1.00 97.12 85 SER A N 1
ATOM 626 C CA . SER A 1 85 ? 1.277 1.337 -9.776 1.00 97.12 85 SER A CA 1
ATOM 627 C C . SER A 1 85 ? 0.425 2.256 -8.894 1.00 97.12 85 SER A C 1
ATOM 629 O O . SER A 1 85 ? -0.581 1.823 -8.337 1.00 97.12 85 SER A O 1
ATOM 631 N N . PHE A 1 86 ? 0.800 3.534 -8.798 1.00 97.00 86 PHE A N 1
ATOM 632 C CA . PHE A 1 86 ? 0.049 4.533 -8.049 1.00 97.00 86 PHE A CA 1
ATOM 633 C C . PHE A 1 86 ? -1.303 4.819 -8.711 1.00 97.00 86 PHE A C 1
ATOM 635 O O . PHE A 1 86 ? -2.332 4.785 -8.042 1.00 97.00 86 PHE A O 1
ATOM 642 N N . GLU A 1 87 ? -1.324 5.016 -10.031 1.00 97.25 87 GLU A N 1
ATOM 643 C CA . GLU A 1 87 ? -2.558 5.203 -10.803 1.00 97.25 87 GLU A CA 1
ATOM 644 C C . GLU A 1 87 ? -3.508 4.004 -10.664 1.00 97.25 87 GLU A C 1
ATOM 646 O O . GLU A 1 87 ? -4.707 4.180 -10.453 1.00 97.25 87 GLU A O 1
ATOM 651 N N . GLN A 1 88 ? -2.979 2.778 -10.697 1.00 96.31 88 GLN A N 1
ATOM 652 C CA . GLN A 1 88 ? -3.768 1.567 -10.458 1.00 96.31 88 GLN A CA 1
ATOM 653 C C . GLN A 1 88 ? -4.400 1.542 -9.062 1.00 96.31 88 GLN A C 1
ATOM 655 O O . GLN A 1 88 ? -5.516 1.048 -8.911 1.00 96.31 88 GLN A O 1
ATOM 660 N N . ASP A 1 89 ? -3.714 2.047 -8.038 1.00 96.25 89 ASP A N 1
ATOM 661 C CA . ASP A 1 89 ? -4.255 2.104 -6.679 1.00 96.25 89 ASP A CA 1
ATOM 662 C C . ASP A 1 89 ? -5.328 3.185 -6.511 1.00 96.25 89 ASP A C 1
ATOM 664 O O . ASP A 1 89 ? -6.238 3.007 -5.701 1.00 96.25 89 ASP A O 1
ATOM 668 N N . LEU A 1 90 ? -5.271 4.266 -7.298 1.00 93.88 90 LEU A N 1
ATOM 669 C CA . LEU A 1 90 ? -6.316 5.293 -7.320 1.00 93.88 90 LEU A CA 1
ATOM 670 C C . LEU A 1 90 ? -7.637 4.775 -7.901 1.00 93.88 90 LEU A C 1
ATOM 672 O O . LEU A 1 90 ? -8.694 5.175 -7.429 1.00 93.88 90 LEU A O 1
ATOM 676 N N . ILE A 1 91 ? -7.585 3.884 -8.895 1.00 94.56 91 ILE A N 1
ATOM 677 C CA . ILE A 1 91 ? -8.781 3.377 -9.595 1.00 94.56 91 ILE A CA 1
ATOM 678 C C . ILE A 1 91 ? -9.504 2.274 -8.797 1.00 94.56 91 ILE A C 1
ATOM 680 O O . ILE A 1 91 ? -10.683 2.015 -9.017 1.00 94.56 91 ILE A O 1
ATOM 684 N N . LYS A 1 92 ? -8.820 1.601 -7.861 1.00 83.25 92 LYS A N 1
ATOM 685 C CA . LYS A 1 92 ? -9.405 0.534 -7.019 1.00 83.25 92 LYS A CA 1
ATOM 686 C C . LYS A 1 92 ? -10.319 1.058 -5.896 1.00 83.25 92 LYS A C 1
ATOM 688 O O . LYS A 1 92 ? -10.863 0.238 -5.155 1.00 83.25 92 LYS A O 1
ATOM 693 N N . LYS A 1 93 ? -10.429 2.377 -5.723 1.00 62.06 93 LYS A N 1
ATOM 694 C CA . LYS A 1 93 ? -11.247 3.047 -4.701 1.00 62.06 93 LYS A CA 1
ATOM 695 C C . LYS A 1 93 ? -12.495 3.667 -5.309 1.00 62.06 93 LYS A C 1
ATOM 697 O O . LYS A 1 93 ? -13.514 3.674 -4.588 1.00 62.06 93 LYS A O 1
#

Secondary structure (DSSP, 8-state):
-----------------------------S--PPTT-EEEEE-SSTTSTTHHHHHHHH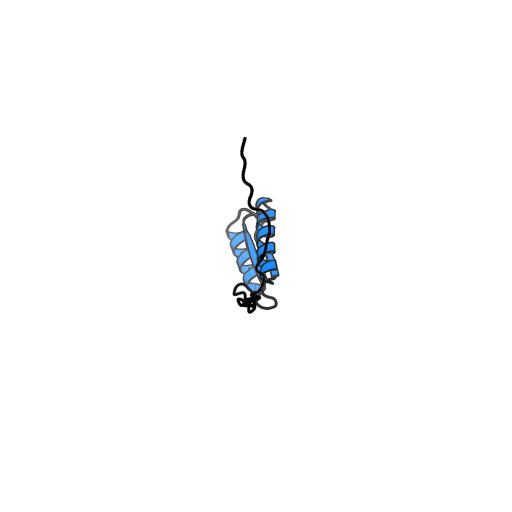HHHHHHTT-EEEEE--SSS-HHHHHHHHHHHHHT-

Sequence (93 aa):
MNRIGLAGALSAAMMTLTLAMPGAASAESKFQCKPDETYVMNVMVSAHPYWVPVYQGFKQAAQAMGCKTVFSGTPDYDIAKQIASFEQDLIKK

Radius of gyration: 29.35 Å; chains: 1; bounding box: 40×22×93 Å

Foldseek 3Di:
DDDDDDDDDDDDDDDDPPPVPPPPPPPVPPLADDVAAEEEDEDELLVDPVVVVVVVVVVVSCVVRVYHYHYWYDNDPDPVRRVVRVVVVVVVD